Protein AF-A0AAQ3L322-F1 (afdb_monomer_lite)

pLDDT: mean 83.61, std 17.41, range [33.28, 96.69]

Radius of gyration: 16.03 Å; chains: 1; bounding box: 47×50×35 Å

Sequence (137 aa):
MASREAISKVRVGRTAEYRKGTDTELLVVSGGPTELLVLCGGDAVKGFRVGRLSLHMIRVKSSPVCMVSCMVGDHQWMLAKDSFVLRVAVRKYVFAMPGFCYGLALPASGADPDCRTLEEILMRFCSYRDLKGTEGK

Structure (mmCIF, N/CA/C/O backbone):
data_AF-A0AAQ3L322-F1
#
_entry.id   AF-A0AAQ3L322-F1
#
loop_
_atom_site.group_PDB
_atom_site.id
_atom_site.type_symbol
_atom_site.label_atom_id
_atom_site.label_alt_id
_atom_site.label_comp_id
_atom_site.label_asym_id
_atom_site.label_entity_id
_atom_site.label_seq_id
_atom_site.pdbx_PDB_ins_code
_atom_site.Cartn_x
_atom_site.Cartn_y
_atom_site.Cartn_z
_atom_site.occupancy
_atom_site.B_iso_or_equiv
_atom_site.auth_seq_id
_atom_site.auth_comp_id
_atom_site.auth_asym_id
_atom_site.auth_atom_id
_atom_site.pdbx_PDB_model_num
ATOM 1 N N . MET A 1 1 ? -18.220 34.950 1.844 1.00 36.78 1 MET A N 1
ATOM 2 C CA . MET A 1 1 ? -18.582 33.567 1.461 1.00 36.78 1 MET A CA 1
ATOM 3 C C . MET A 1 1 ? -17.385 32.668 1.728 1.00 36.78 1 MET A C 1
ATOM 5 O O . MET A 1 1 ? -16.540 32.491 0.863 1.00 36.78 1 MET A O 1
ATOM 9 N N . ALA A 1 2 ? -17.265 32.191 2.964 1.00 34.62 2 ALA A N 1
ATOM 10 C CA . ALA A 1 2 ? -16.204 31.291 3.395 1.00 34.62 2 ALA A CA 1
ATOM 11 C C . ALA A 1 2 ? -16.772 29.870 3.431 1.00 34.62 2 ALA A C 1
ATOM 13 O O . ALA A 1 2 ? -17.696 29.629 4.198 1.00 34.62 2 ALA A O 1
ATOM 14 N N . SER A 1 3 ? -16.270 28.967 2.587 1.00 40.66 3 SER A N 1
ATOM 15 C CA . SER A 1 3 ? -16.274 27.518 2.843 1.00 40.66 3 SER A CA 1
ATOM 16 C C . SER A 1 3 ? -15.529 26.793 1.718 1.00 40.66 3 SER A C 1
ATOM 18 O O . SER A 1 3 ? -16.123 26.248 0.788 1.00 40.66 3 SER A O 1
ATOM 20 N N . ARG A 1 4 ? -14.195 26.835 1.761 1.00 33.28 4 ARG A N 1
ATOM 21 C CA . ARG A 1 4 ? -13.356 25.886 1.008 1.00 33.28 4 ARG A CA 1
ATOM 22 C C . ARG A 1 4 ? -12.061 25.496 1.727 1.00 33.28 4 ARG A C 1
ATOM 24 O O . ARG A 1 4 ? -11.237 24.793 1.158 1.00 33.28 4 ARG A O 1
ATOM 31 N N . GLU A 1 5 ? -11.917 25.880 2.992 1.00 37.12 5 GLU A N 1
ATOM 32 C CA . GLU A 1 5 ? -10.743 25.601 3.817 1.00 37.12 5 GLU A CA 1
ATOM 33 C C . GLU A 1 5 ? -11.156 24.840 5.075 1.00 37.12 5 GLU A C 1
ATOM 35 O O . GLU A 1 5 ? -11.392 25.437 6.116 1.00 37.12 5 GLU A O 1
ATOM 40 N N . ALA A 1 6 ? -11.290 23.518 4.964 1.00 34.06 6 ALA A N 1
ATOM 41 C CA . ALA A 1 6 ? -11.164 22.592 6.096 1.00 34.06 6 ALA A CA 1
ATOM 42 C C . ALA A 1 6 ? -11.149 21.128 5.620 1.00 34.06 6 ALA A C 1
ATOM 44 O O . ALA A 1 6 ? -11.761 20.264 6.241 1.00 34.06 6 ALA A O 1
ATOM 45 N N . ILE A 1 7 ? -10.440 20.805 4.534 1.00 37.84 7 ILE A N 1
ATOM 46 C CA . ILE A 1 7 ? -9.912 19.439 4.429 1.00 37.84 7 ILE A CA 1
ATOM 47 C C . ILE A 1 7 ? -8.664 19.470 5.298 1.00 37.84 7 ILE A C 1
ATOM 49 O O . ILE A 1 7 ? -7.583 19.862 4.856 1.00 37.84 7 ILE A O 1
ATOM 53 N N . SER A 1 8 ? -8.851 19.207 6.592 1.00 39.34 8 SER A N 1
ATOM 54 C CA . SER A 1 8 ? -7.737 19.042 7.511 1.00 39.34 8 SER A CA 1
ATOM 55 C C . SER A 1 8 ? -6.794 18.021 6.884 1.00 39.34 8 SER A C 1
ATOM 57 O O . SER A 1 8 ? -7.195 16.906 6.559 1.00 39.34 8 SER A O 1
ATOM 59 N N . LYS A 1 9 ? -5.539 18.422 6.651 1.00 45.69 9 LYS A N 1
ATOM 60 C CA . LYS A 1 9 ? -4.472 17.478 6.325 1.00 45.69 9 LYS A CA 1
ATOM 61 C C . LYS A 1 9 ? -4.467 16.456 7.451 1.00 45.69 9 LYS A C 1
ATOM 63 O O . LYS A 1 9 ? -4.028 16.771 8.556 1.00 45.69 9 LYS A O 1
ATOM 68 N N . VAL A 1 10 ? -5.025 15.283 7.181 1.00 51.75 10 VAL A N 1
ATOM 69 C CA . VAL A 1 10 ? -4.989 14.107 8.040 1.00 51.75 10 VAL A CA 1
ATOM 70 C C . VAL A 1 10 ? -3.510 13.874 8.322 1.00 51.75 10 VAL A C 1
ATOM 72 O O . VAL A 1 10 ? -2.770 13.403 7.464 1.00 51.75 10 VAL A O 1
ATOM 75 N N . ARG A 1 11 ? -3.033 14.324 9.488 1.00 56.19 11 ARG A N 1
ATOM 76 C CA . ARG A 1 11 ? -1.628 14.176 9.862 1.00 56.19 11 ARG A CA 1
ATOM 77 C C . ARG A 1 11 ? -1.412 12.692 10.104 1.00 56.19 11 ARG A C 1
ATOM 79 O O . ARG A 1 11 ? -1.888 12.145 11.100 1.00 56.19 11 ARG A O 1
ATOM 86 N N . VAL A 1 12 ? -0.757 12.028 9.159 1.00 56.62 12 VAL A N 1
ATOM 87 C CA . VAL A 1 12 ? -0.340 10.634 9.294 1.00 56.62 12 VAL A CA 1
ATOM 88 C C . VAL A 1 12 ? 0.569 10.562 10.521 1.00 56.62 12 VAL A C 1
ATOM 90 O O . VAL A 1 12 ? 1.671 11.094 10.525 1.00 56.62 12 VAL A O 1
ATOM 93 N N . GLY A 1 13 ? 0.074 9.995 11.623 1.00 54.12 13 GLY A N 1
ATOM 94 C CA . GLY A 1 13 ? 0.875 9.881 12.848 1.00 54.12 13 GLY A CA 1
ATOM 95 C C . GLY A 1 13 ? 0.090 9.824 14.151 1.00 54.12 13 GLY A C 1
ATOM 96 O O . GLY A 1 13 ? 0.541 9.175 15.096 1.00 54.12 13 GLY A O 1
ATOM 97 N N . ARG A 1 14 ? -1.107 10.418 14.217 1.00 61.91 14 ARG A N 1
ATOM 98 C CA . ARG A 1 14 ? -1.928 10.408 15.438 1.00 61.91 14 ARG A CA 1
ATOM 99 C C . ARG A 1 14 ? -3.217 9.636 15.218 1.00 61.91 14 ARG A C 1
ATOM 101 O O . ARG A 1 14 ? -4.266 10.197 14.936 1.00 61.91 14 ARG A O 1
ATOM 108 N N . THR A 1 15 ? -3.147 8.322 15.426 1.00 59.72 15 THR A N 1
ATOM 109 C CA . THR A 1 15 ? -4.316 7.433 15.319 1.00 59.72 15 THR A CA 1
ATOM 110 C C . THR A 1 15 ? -5.475 7.852 16.222 1.00 59.72 15 THR A C 1
ATOM 112 O O . THR A 1 15 ? -6.623 7.568 15.903 1.00 59.72 15 THR A O 1
ATOM 115 N N . ALA A 1 16 ? -5.213 8.553 17.329 1.00 59.56 16 ALA A N 1
ATOM 116 C CA . ALA A 1 16 ? -6.237 9.112 18.210 1.00 59.56 16 ALA A CA 1
ATOM 117 C C . ALA A 1 16 ? -7.095 10.217 17.558 1.00 59.56 16 ALA A C 1
ATOM 119 O O . ALA A 1 16 ? -8.234 10.395 17.974 1.00 59.56 16 ALA A O 1
ATOM 120 N N . GLU A 1 17 ? -6.591 10.906 16.529 1.00 67.25 17 GLU A N 1
ATOM 121 C CA . GLU A 1 17 ? -7.286 12.020 15.862 1.00 67.25 17 GLU A CA 1
ATOM 122 C C . GLU A 1 17 ? -8.316 11.545 14.818 1.00 67.25 17 GLU A C 1
ATOM 124 O O . GLU A 1 17 ? -9.167 12.323 14.392 1.00 67.25 17 GLU A O 1
ATOM 129 N N . TYR A 1 18 ? -8.298 10.264 14.430 1.00 72.38 18 TYR A N 1
ATOM 130 C CA . TYR A 1 18 ? -9.255 9.722 13.460 1.00 72.38 18 TYR A CA 1
ATOM 131 C C . TYR A 1 18 ? -10.585 9.345 14.114 1.00 72.38 18 TYR A C 1
ATOM 133 O O . TYR A 1 18 ? -10.622 8.709 15.171 1.00 72.38 18 TYR A O 1
ATOM 141 N N . ARG A 1 19 ? -11.701 9.676 13.465 1.00 78.88 19 ARG A N 1
ATOM 142 C CA . ARG A 1 19 ? -13.042 9.375 13.981 1.00 78.88 19 ARG A CA 1
ATOM 143 C C . ARG A 1 19 ? -13.256 7.856 14.092 1.00 78.88 19 ARG A C 1
ATOM 145 O O . ARG A 1 19 ? -12.836 7.087 13.234 1.00 78.88 19 ARG A O 1
ATOM 152 N N . LYS A 1 20 ? -13.878 7.405 15.187 1.00 84.88 20 LYS A N 1
ATOM 153 C CA . LYS A 1 20 ? -14.310 6.004 15.345 1.00 84.88 20 LYS A CA 1
ATOM 154 C C . LYS A 1 20 ? -15.644 5.776 14.629 1.00 84.88 20 LYS A C 1
ATOM 156 O O . LYS A 1 20 ? -16.492 6.666 14.619 1.00 84.88 20 LYS A O 1
ATOM 161 N N . GLY A 1 21 ? -15.861 4.559 14.132 1.00 87.38 21 GLY A N 1
ATOM 162 C CA . GLY A 1 21 ? -17.077 4.168 13.415 1.00 87.38 21 GLY A CA 1
ATOM 163 C C . GLY A 1 21 ? -17.112 4.623 11.957 1.00 87.38 21 GLY A C 1
ATOM 164 O O . GLY A 1 21 ? -18.198 4.734 11.401 1.00 87.38 21 GLY A O 1
ATOM 165 N N . THR A 1 22 ? -15.956 4.930 11.367 1.00 87.75 22 THR A N 1
ATOM 166 C CA . THR A 1 22 ? -15.836 5.423 9.991 1.00 87.75 22 THR A CA 1
ATOM 167 C C . THR A 1 22 ? -14.712 4.714 9.247 1.00 87.75 22 THR A C 1
ATOM 169 O O . THR A 1 22 ? -13.721 4.294 9.853 1.00 87.75 22 THR A O 1
ATOM 172 N N . ASP A 1 23 ? -14.878 4.623 7.931 1.00 91.75 23 ASP A N 1
ATOM 173 C CA . ASP A 1 23 ? -13.795 4.427 6.971 1.00 91.75 23 ASP A CA 1
ATOM 174 C C . ASP A 1 23 ? -13.233 5.811 6.618 1.00 91.75 23 ASP A C 1
ATOM 176 O O . ASP A 1 23 ? -13.975 6.713 6.228 1.00 91.75 23 ASP A O 1
ATOM 180 N N . THR A 1 24 ? -11.944 6.008 6.872 1.00 92.62 24 THR A N 1
ATOM 181 C CA . THR A 1 24 ? -11.242 7.274 6.660 1.00 92.62 24 THR A CA 1
ATOM 182 C C . THR A 1 24 ? -10.194 7.083 5.581 1.00 92.62 24 THR A C 1
ATOM 184 O O . THR A 1 24 ? -9.245 6.324 5.771 1.00 92.62 24 THR A O 1
ATOM 187 N N . GLU A 1 25 ? -10.321 7.814 4.480 1.00 93.44 25 GLU A N 1
ATOM 188 C CA . GLU A 1 25 ? -9.284 7.876 3.456 1.00 93.44 25 GLU A CA 1
ATOM 189 C C . GLU A 1 25 ? -8.026 8.555 4.026 1.00 93.44 25 GLU A C 1
ATOM 191 O O . GLU A 1 25 ? -8.083 9.674 4.543 1.00 93.44 25 GLU A O 1
ATOM 196 N N . LEU A 1 26 ? -6.894 7.852 3.978 1.00 92.75 26 LEU A N 1
ATOM 197 C CA . LEU A 1 26 ? -5.592 8.356 4.423 1.00 92.75 26 LEU A CA 1
ATOM 198 C C . LEU A 1 26 ? -4.792 8.955 3.267 1.00 92.75 26 LEU A C 1
ATOM 200 O O . LEU A 1 26 ? -4.064 9.926 3.460 1.00 92.75 26 LEU A O 1
ATOM 204 N N . LEU A 1 27 ? -4.887 8.332 2.092 1.00 94.38 27 LEU A N 1
ATOM 205 C CA . LEU A 1 27 ? -4.182 8.740 0.886 1.00 94.38 27 LEU A CA 1
ATOM 206 C C . LEU A 1 27 ? -4.914 8.214 -0.346 1.00 94.38 27 LEU A C 1
ATOM 208 O O . LEU A 1 27 ? -5.322 7.055 -0.386 1.00 94.38 27 LEU A O 1
ATOM 212 N N . VAL A 1 28 ? -4.958 9.040 -1.384 1.00 92.88 28 VAL A N 1
ATOM 213 C CA . VAL A 1 28 ? -5.225 8.623 -2.759 1.00 92.88 28 VAL A CA 1
ATOM 214 C C . VAL A 1 28 ? -4.091 9.144 -3.618 1.00 92.88 28 VAL A C 1
ATOM 216 O O . VAL A 1 28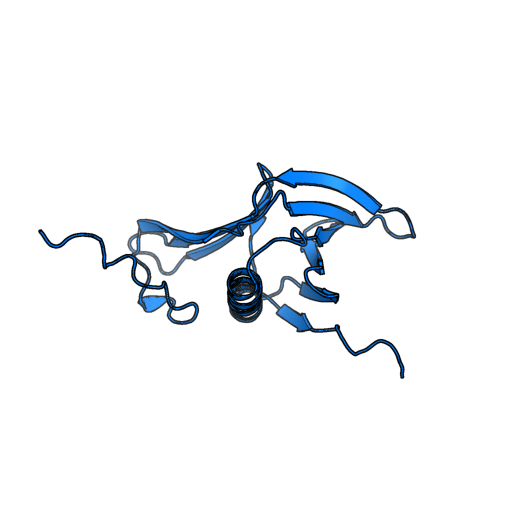 ? -3.854 10.350 -3.662 1.00 92.88 28 VAL A O 1
ATOM 219 N N . VAL A 1 29 ? -3.392 8.242 -4.306 1.00 89.81 29 VAL A N 1
ATOM 220 C CA . VAL A 1 29 ? -2.312 8.650 -5.207 1.00 89.81 29 VAL A CA 1
ATOM 221 C C . VAL A 1 29 ? -2.908 9.151 -6.513 1.00 89.81 29 VAL A C 1
ATOM 223 O O . VAL A 1 29 ? -3.680 8.456 -7.182 1.00 89.81 29 VAL A O 1
ATOM 226 N N . SER A 1 30 ? -2.532 10.374 -6.869 1.00 83.19 30 SER A N 1
ATOM 227 C CA . SER A 1 30 ? -2.949 11.026 -8.107 1.00 83.19 30 SER A CA 1
ATOM 228 C C . SER A 1 30 ? -1.895 10.868 -9.210 1.00 83.19 30 SER A C 1
ATOM 230 O O . SER A 1 30 ? -0.750 10.495 -8.965 1.00 83.19 30 SER A O 1
ATOM 232 N N . GLY A 1 31 ? -2.271 11.178 -10.454 1.00 81.38 31 GLY A N 1
ATOM 233 C CA . GLY A 1 31 ? -1.318 11.283 -11.568 1.00 81.38 31 GLY A CA 1
ATOM 234 C C . GLY A 1 31 ? -1.155 10.039 -12.444 1.00 81.38 31 GLY A C 1
ATOM 235 O O . GLY A 1 31 ? -0.251 10.024 -13.272 1.00 81.38 31 GLY A O 1
ATOM 236 N N . GLY A 1 32 ? -2.015 9.026 -12.311 1.00 87.12 32 GLY A N 1
ATOM 237 C CA . GLY A 1 32 ? -2.097 7.902 -13.252 1.00 87.12 32 GLY A CA 1
ATOM 238 C C . GLY A 1 32 ? -2.485 6.576 -12.593 1.00 87.12 32 GLY A C 1
ATOM 239 O O . GLY A 1 32 ? -2.647 6.520 -11.371 1.00 87.12 32 GLY A O 1
ATOM 240 N N . PRO A 1 33 ? -2.659 5.505 -13.386 1.00 91.75 33 PRO A N 1
ATOM 241 C CA . PRO A 1 33 ? -2.866 4.174 -12.842 1.00 91.75 33 PRO A CA 1
ATOM 242 C C . PRO A 1 33 ? -1.591 3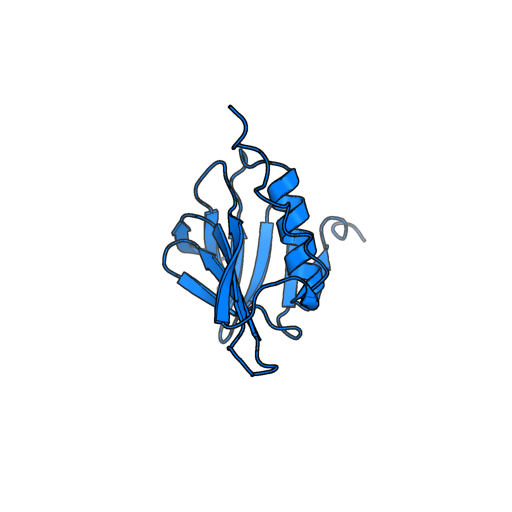.665 -12.155 1.00 91.75 33 PRO A C 1
ATOM 244 O O . PRO A 1 33 ? -0.476 3.896 -12.614 1.00 91.75 33 PRO A O 1
ATOM 247 N N . THR A 1 34 ? -1.782 2.974 -11.038 1.00 95.06 34 THR A N 1
ATOM 248 C CA . THR A 1 34 ? -0.764 2.204 -10.325 1.00 95.06 34 THR A CA 1
ATOM 249 C C . THR A 1 34 ? -0.841 0.756 -10.786 1.00 95.06 34 THR A C 1
ATOM 251 O O . THR A 1 34 ? -1.938 0.213 -10.940 1.00 95.06 34 THR A O 1
ATOM 254 N N . GLU A 1 35 ? 0.311 0.124 -10.979 1.00 96.06 35 GLU A N 1
ATOM 255 C CA . GLU A 1 35 ? 0.398 -1.287 -11.343 1.00 96.06 35 GLU A CA 1
ATOM 256 C C . GLU A 1 35 ? 0.759 -2.129 -10.120 1.00 96.06 35 GLU A C 1
ATOM 258 O O . GLU A 1 35 ? 1.677 -1.806 -9.361 1.00 96.06 35 GLU A O 1
ATOM 263 N N . LEU A 1 36 ? 0.032 -3.228 -9.950 1.00 96.25 36 LEU A N 1
ATOM 264 C CA . LEU A 1 36 ? 0.312 -4.282 -8.994 1.00 96.25 36 LEU A CA 1
ATOM 265 C C . LEU A 1 36 ? 0.683 -5.546 -9.770 1.00 96.25 36 LEU A C 1
ATOM 267 O O . LEU A 1 36 ? -0.035 -5.995 -10.669 1.00 96.25 36 LEU A O 1
ATOM 271 N N . LEU A 1 37 ? 1.819 -6.116 -9.407 1.00 95.06 37 LEU A N 1
ATOM 272 C CA . LEU A 1 37 ? 2.491 -7.188 -10.122 1.00 95.06 37 LEU A CA 1
ATOM 273 C C . LEU A 1 37 ? 2.703 -8.354 -9.156 1.00 95.06 37 LEU A C 1
ATOM 275 O O . LEU A 1 37 ? 3.095 -8.115 -8.019 1.00 95.06 37 LEU A O 1
ATOM 279 N N . VAL A 1 38 ? 2.492 -9.598 -9.584 1.00 93.81 38 VAL A N 1
ATOM 280 C CA . VAL A 1 38 ? 2.904 -10.776 -8.799 1.00 93.81 38 VAL A CA 1
ATOM 281 C C . VAL A 1 38 ? 4.352 -11.111 -9.145 1.00 93.81 38 VAL A C 1
ATOM 283 O O . VAL A 1 38 ? 4.702 -11.213 -10.324 1.00 93.81 38 VAL A O 1
ATOM 286 N N . LEU A 1 39 ? 5.185 -11.285 -8.119 1.00 90.56 39 LEU A N 1
ATOM 287 C CA . LEU A 1 39 ? 6.583 -11.686 -8.246 1.00 90.56 39 LEU A CA 1
ATOM 288 C C . LEU A 1 39 ? 6.673 -13.210 -8.087 1.00 90.56 39 LEU A C 1
ATOM 290 O O . LEU A 1 39 ? 6.568 -13.741 -6.980 1.00 90.56 39 LEU A O 1
ATOM 294 N N . CYS A 1 40 ? 6.836 -13.921 -9.202 1.00 81.25 40 CYS A N 1
ATOM 295 C CA . CYS A 1 40 ? 6.803 -15.381 -9.246 1.00 81.25 40 CYS A CA 1
ATOM 296 C C . CYS A 1 40 ? 8.222 -15.972 -9.208 1.00 81.25 40 CYS A C 1
ATOM 298 O O . CYS A 1 40 ? 8.714 -16.407 -10.241 1.00 81.25 40 CYS A O 1
ATOM 300 N N . GLY A 1 41 ? 8.874 -15.989 -8.037 1.00 68.50 41 GLY A N 1
ATOM 301 C CA . GLY A 1 41 ? 10.012 -16.879 -7.711 1.00 68.50 41 GLY A CA 1
ATOM 302 C C . GLY A 1 41 ? 11.180 -17.009 -8.715 1.00 68.50 41 GLY A C 1
ATOM 303 O O . GLY A 1 41 ? 11.878 -18.017 -8.672 1.00 68.50 41 GLY A O 1
ATOM 304 N N . GLY A 1 42 ? 11.388 -16.030 -9.600 1.00 70.56 42 GLY A N 1
ATOM 305 C CA . GLY A 1 42 ? 12.370 -15.995 -10.693 1.00 70.56 42 GLY A CA 1
ATOM 306 C C . GLY A 1 42 ? 12.286 -14.652 -11.439 1.00 70.56 42 GLY A C 1
ATOM 307 O O . GLY A 1 42 ? 11.729 -13.699 -10.898 1.00 70.56 42 GLY A O 1
ATOM 308 N N . ASP A 1 43 ? 12.759 -14.571 -12.688 1.00 63.44 43 ASP A N 1
ATOM 309 C CA . ASP A 1 43 ? 12.713 -13.327 -13.495 1.00 63.44 43 ASP A CA 1
ATOM 310 C C . ASP A 1 43 ? 11.298 -12.950 -13.982 1.00 63.44 43 ASP A C 1
ATOM 312 O O . ASP A 1 43 ? 11.079 -11.900 -14.591 1.00 63.44 43 ASP A O 1
ATOM 316 N N . ALA A 1 44 ? 10.310 -13.815 -13.738 1.00 61.34 44 ALA A N 1
ATOM 317 C CA . ALA A 1 44 ? 8.954 -13.645 -14.229 1.00 61.34 44 ALA A CA 1
ATOM 318 C C . ALA A 1 44 ? 8.122 -12.751 -13.297 1.00 61.34 44 ALA A C 1
ATOM 320 O O . ALA A 1 44 ? 7.695 -13.143 -12.207 1.00 61.34 44 ALA A O 1
ATOM 321 N N . VAL A 1 45 ? 7.825 -11.550 -13.786 1.00 82.06 45 VAL A N 1
ATOM 322 C CA . VAL A 1 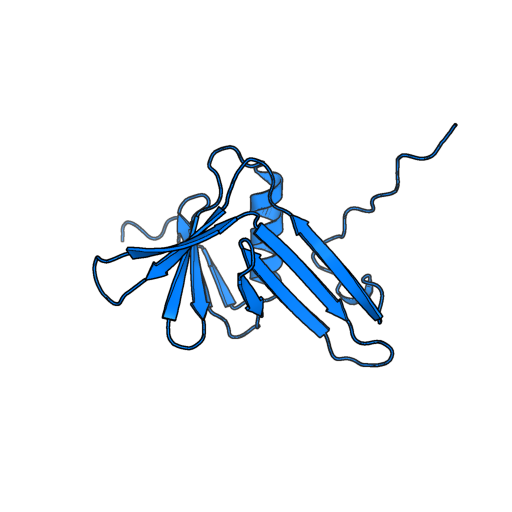45 ? 6.832 -10.638 -13.219 1.00 82.06 45 VAL A CA 1
ATOM 323 C C . VAL A 1 45 ? 5.538 -10.785 -14.014 1.00 82.06 45 VAL A C 1
ATOM 325 O O . VAL A 1 45 ? 5.549 -10.683 -15.241 1.00 82.06 45 VAL A O 1
ATOM 328 N N . LYS A 1 46 ? 4.406 -11.008 -13.337 1.00 86.94 46 LYS A N 1
ATOM 329 C CA . LYS A 1 46 ? 3.091 -11.063 -13.991 1.00 86.94 46 LYS A CA 1
ATOM 330 C C . LYS A 1 46 ? 2.237 -9.871 -13.581 1.00 86.94 46 LYS A C 1
ATOM 332 O O . LYS A 1 46 ? 2.043 -9.629 -12.392 1.00 86.94 46 LYS A O 1
ATOM 337 N N . GLY A 1 47 ? 1.669 -9.174 -14.566 1.00 91.44 47 GLY A N 1
ATOM 338 C CA . GLY A 1 47 ? 0.634 -8.171 -14.326 1.00 91.44 47 GLY A CA 1
ATOM 339 C C . GLY A 1 47 ? -0.542 -8.778 -13.563 1.00 91.44 47 GLY A C 1
ATOM 340 O O . GLY A 1 47 ? -1.115 -9.774 -14.006 1.00 91.44 47 GLY A O 1
ATOM 341 N N . PHE A 1 48 ? -0.880 -8.205 -12.407 1.00 93.62 48 PHE A N 1
ATOM 342 C CA . PHE A 1 48 ? -1.963 -8.706 -11.564 1.00 93.62 48 PHE A CA 1
ATOM 343 C C . PHE A 1 48 ? -3.163 -7.769 -11.569 1.00 93.62 48 PHE A C 1
ATOM 345 O O . PHE A 1 48 ? -4.280 -8.203 -11.863 1.00 93.62 48 PHE A O 1
ATOM 352 N N . ARG A 1 49 ? -2.939 -6.489 -11.261 1.00 96.38 49 ARG A N 1
ATOM 353 C CA . ARG A 1 49 ? -3.969 -5.448 -11.256 1.00 96.38 49 ARG A CA 1
ATOM 354 C C . ARG A 1 49 ? -3.394 -4.112 -11.684 1.00 96.38 49 ARG A C 1
ATOM 356 O O . ARG A 1 49 ? -2.223 -3.831 -11.463 1.00 96.38 49 ARG A O 1
ATOM 363 N N . VAL A 1 50 ? -4.249 -3.283 -12.265 1.00 96.31 50 VAL A N 1
ATOM 364 C CA . VAL A 1 50 ? -3.935 -1.903 -12.624 1.00 96.31 50 VAL A CA 1
ATOM 365 C C . VAL A 1 50 ? -5.107 -1.045 -12.181 1.00 96.31 50 VAL A C 1
ATOM 367 O O . VAL A 1 50 ? -6.258 -1.378 -12.458 1.00 96.31 50 VAL A O 1
ATOM 370 N N . GLY A 1 51 ? -4.838 0.044 -11.471 1.00 95.69 51 GLY A N 1
ATOM 371 C CA . GLY A 1 51 ? -5.905 0.904 -10.979 1.00 95.69 51 GLY A CA 1
ATOM 372 C C . GLY A 1 51 ? -5.410 2.036 -10.100 1.00 95.69 51 GLY A C 1
ATOM 373 O O . GLY A 1 51 ? -4.214 2.245 -9.923 1.00 95.69 51 GLY A O 1
ATOM 374 N N . ARG A 1 52 ? -6.348 2.800 -9.547 1.00 94.62 52 ARG A N 1
ATOM 375 C CA . ARG A 1 52 ? -6.022 3.848 -8.578 1.00 94.62 52 ARG A CA 1
ATOM 376 C C . ARG A 1 52 ? -5.518 3.210 -7.284 1.00 94.62 52 ARG A C 1
ATOM 378 O O . ARG A 1 52 ? -6.117 2.241 -6.825 1.00 94.62 52 ARG A O 1
ATOM 385 N N . LEU A 1 53 ? -4.455 3.775 -6.713 1.00 95.62 53 LEU A N 1
ATOM 386 C CA . LEU A 1 53 ? -3.981 3.418 -5.381 1.00 95.62 53 LEU A CA 1
ATOM 387 C C . LEU A 1 53 ? -4.682 4.281 -4.328 1.00 95.62 53 LEU A C 1
ATOM 389 O O . LEU A 1 53 ? -4.637 5.513 -4.414 1.00 95.62 53 LEU A O 1
ATOM 393 N N . SER A 1 54 ? -5.273 3.644 -3.322 1.00 96.06 54 SER A N 1
ATOM 394 C CA . SER A 1 54 ? -5.783 4.323 -2.132 1.00 96.06 54 SER A CA 1
ATOM 395 C C . SER A 1 54 ? -5.470 3.553 -0.853 1.00 96.06 54 SER A C 1
ATOM 397 O O . SER A 1 54 ? -5.270 2.336 -0.856 1.00 96.06 54 SER A O 1
ATOM 399 N N . LEU A 1 55 ? -5.371 4.291 0.250 1.00 96.50 55 LEU A N 1
ATOM 400 C CA . LEU A 1 55 ? -5.141 3.753 1.581 1.00 96.50 55 LEU A CA 1
ATOM 401 C C . LEU A 1 55 ? -6.217 4.276 2.518 1.00 96.50 55 LEU A C 1
ATOM 403 O O . LEU A 1 55 ? -6.509 5.472 2.547 1.00 96.50 55 LEU A O 1
ATOM 407 N N . HIS A 1 56 ? -6.775 3.369 3.304 1.00 95.12 56 HIS A N 1
ATOM 408 C CA . HIS A 1 56 ? -7.946 3.618 4.129 1.00 95.12 56 HIS A CA 1
ATOM 409 C C . HIS A 1 56 ? -7.700 3.132 5.550 1.00 95.12 56 HIS A C 1
ATOM 411 O O . HIS A 1 56 ? -7.012 2.136 5.769 1.00 95.12 56 HIS A O 1
ATOM 417 N N . MET A 1 57 ? -8.277 3.825 6.527 1.00 94.25 57 MET A N 1
ATOM 418 C CA . MET A 1 57 ? -8.327 3.386 7.912 1.00 94.25 57 MET A CA 1
ATOM 419 C C . MET A 1 57 ? -9.765 3.148 8.338 1.00 94.25 57 MET A C 1
ATOM 421 O O . MET A 1 57 ? -10.576 4.070 8.388 1.00 94.25 57 MET A O 1
ATOM 425 N N . ILE A 1 58 ? -10.034 1.927 8.781 1.00 92.81 58 ILE A N 1
ATOM 426 C CA . ILE A 1 58 ? -11.314 1.541 9.355 1.00 92.81 58 ILE A CA 1
ATOM 427 C C . ILE A 1 58 ? -11.159 1.465 10.870 1.00 92.81 58 ILE A C 1
ATOM 429 O O . ILE A 1 58 ? -10.328 0.716 11.391 1.00 92.81 58 ILE A O 1
ATOM 433 N N . ARG A 1 59 ? -11.970 2.236 11.601 1.00 90.31 59 ARG A N 1
ATOM 434 C CA . ARG A 1 59 ? -12.034 2.177 13.071 1.00 90.31 59 ARG A CA 1
ATOM 435 C C . ARG A 1 59 ? -13.403 1.704 13.519 1.00 90.31 59 ARG A C 1
ATOM 437 O O . ARG A 1 59 ? -14.406 2.352 13.227 1.00 90.31 59 ARG A O 1
ATOM 444 N N . VAL A 1 60 ? -13.448 0.636 14.307 1.00 89.81 60 VAL A N 1
ATOM 445 C CA . VAL A 1 60 ? -14.714 0.100 14.816 1.00 89.81 60 VAL A CA 1
ATOM 446 C C . VAL A 1 60 ? -15.243 0.995 15.944 1.00 89.81 60 VAL A C 1
ATOM 448 O O . VAL A 1 60 ? -14.507 1.406 16.847 1.00 89.81 60 VAL A O 1
ATOM 451 N N . LYS A 1 61 ? -16.533 1.346 15.887 1.00 90.94 61 LYS A N 1
ATOM 452 C CA . LYS A 1 61 ? -17.180 2.169 16.920 1.00 90.94 61 LYS A CA 1
ATOM 453 C C . LYS A 1 61 ? -17.129 1.441 18.266 1.00 90.94 61 LYS A C 1
ATOM 455 O O . LYS A 1 61 ? -17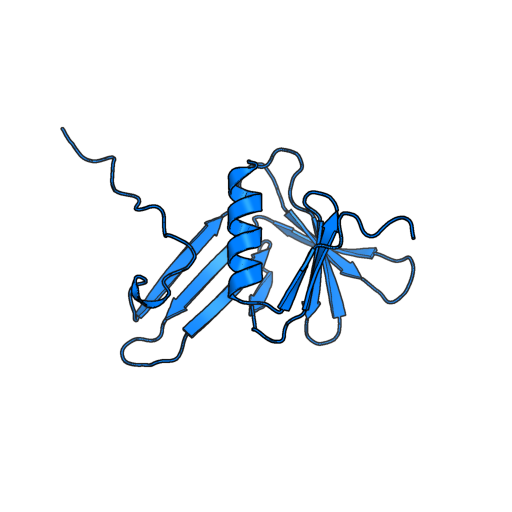.363 0.242 18.326 1.00 90.94 61 LYS A O 1
ATOM 460 N N . SER A 1 62 ? -16.817 2.173 19.337 1.00 89.31 62 SER A N 1
ATOM 461 C CA . SER A 1 62 ? -16.740 1.632 20.706 1.00 89.31 62 SER A CA 1
ATOM 462 C C . SER A 1 62 ? -15.779 0.443 20.885 1.00 89.31 62 SER A C 1
ATOM 464 O O . SER A 1 62 ? -15.902 -0.302 21.848 1.00 89.31 62 SER A O 1
ATOM 466 N N . SER A 1 63 ? -14.796 0.284 19.994 1.00 89.31 63 SER A N 1
ATOM 467 C CA . SER A 1 63 ? -13.805 -0.794 20.037 1.00 89.31 63 SER A CA 1
ATOM 468 C C . SER A 1 63 ? -12.382 -0.229 19.900 1.00 89.31 63 SER A C 1
ATOM 470 O O . SER A 1 63 ? -12.199 0.847 19.311 1.00 89.31 63 SER A O 1
ATOM 472 N N . PRO A 1 64 ? -11.359 -0.891 20.475 1.00 85.69 64 PRO A N 1
ATOM 473 C CA . PRO A 1 64 ? -9.960 -0.564 20.207 1.00 85.69 64 PRO A CA 1
ATOM 474 C C . PRO A 1 64 ? -9.492 -1.066 18.831 1.00 85.69 64 PRO A C 1
ATOM 476 O O . PRO A 1 64 ? -8.423 -0.668 18.375 1.00 85.69 64 PRO A O 1
ATOM 479 N N . VAL A 1 65 ? -10.280 -1.917 18.167 1.00 88.81 65 VAL A N 1
ATOM 480 C CA . VAL A 1 65 ? -9.919 -2.535 16.891 1.00 88.81 65 VAL A CA 1
ATOM 481 C C . VAL A 1 65 ? -9.933 -1.501 15.764 1.00 88.81 65 VAL A C 1
ATOM 483 O O . VAL A 1 65 ? -10.900 -0.755 15.569 1.00 88.81 65 VAL A O 1
ATOM 486 N N . CYS A 1 66 ? -8.845 -1.479 14.999 1.00 90.06 66 CYS A N 1
ATOM 487 C CA . CYS A 1 66 ? -8.723 -0.721 13.765 1.00 90.06 66 CYS A CA 1
ATOM 488 C C . CYS A 1 66 ? -7.916 -1.509 12.736 1.00 90.06 66 CYS A C 1
ATOM 490 O O . CYS A 1 66 ? -7.148 -2.402 13.088 1.00 90.06 66 CYS A O 1
ATOM 492 N N . MET A 1 67 ? -8.101 -1.156 11.473 1.00 92.69 67 MET A N 1
ATOM 493 C CA . MET A 1 67 ? -7.397 -1.736 10.342 1.00 92.69 67 MET A CA 1
ATOM 494 C C . MET A 1 67 ? -6.965 -0.610 9.415 1.00 92.69 67 MET A C 1
ATOM 496 O O . MET A 1 67 ? -7.708 0.353 9.228 1.00 92.69 67 MET A O 1
ATOM 500 N N . VAL A 1 68 ? -5.785 -0.752 8.824 1.00 95.06 68 VAL A N 1
ATOM 501 C CA . VAL A 1 68 ? -5.391 0.040 7.661 1.00 95.06 68 VAL A CA 1
ATOM 502 C C . VAL A 1 68 ? -5.338 -0.898 6.468 1.00 95.06 68 VAL A C 1
ATOM 504 O O . VAL A 1 68 ? -4.780 -1.990 6.571 1.00 95.06 68 VAL A O 1
ATOM 507 N N . SER A 1 69 ? -5.941 -0.498 5.359 1.00 95.50 69 SER A N 1
ATOM 508 C CA . SER A 1 69 ? -5.912 -1.240 4.104 1.00 95.50 69 SER A CA 1
ATOM 509 C C . SER A 1 69 ? -5.256 -0.420 3.005 1.00 95.50 69 SER A C 1
ATOM 511 O O . SER A 1 69 ? -5.231 0.811 3.036 1.00 95.50 69 SER A O 1
ATOM 513 N N . CYS A 1 70 ? -4.707 -1.143 2.039 1.00 96.44 70 CYS A N 1
ATOM 514 C CA . CYS A 1 70 ? -4.163 -0.624 0.800 1.00 96.44 70 CYS A CA 1
ATOM 515 C C . CYS A 1 70 ? -4.934 -1.265 -0.354 1.00 96.44 70 CYS A C 1
ATOM 517 O O . CYS A 1 70 ? -5.272 -2.450 -0.286 1.00 96.44 70 CYS A O 1
ATOM 519 N N . MET A 1 71 ? -5.242 -0.483 -1.384 1.00 96.56 71 MET A N 1
ATOM 520 C CA . MET A 1 71 ? -6.053 -0.927 -2.509 1.00 96.56 71 MET A CA 1
ATOM 521 C C . MET A 1 71 ? -5.469 -0.443 -3.831 1.00 96.56 71 MET A C 1
ATOM 523 O O . MET A 1 71 ? -5.121 0.726 -3.952 1.00 96.56 71 MET A O 1
ATOM 527 N N . VAL A 1 72 ? -5.403 -1.328 -4.828 1.00 96.69 72 VAL A N 1
ATOM 528 C CA . VAL A 1 72 ? -5.099 -0.991 -6.227 1.00 96.69 72 VAL A CA 1
ATOM 529 C C . VAL A 1 72 ? -6.252 -1.472 -7.097 1.00 96.69 72 VAL A C 1
ATOM 531 O O . VAL A 1 72 ? -6.433 -2.675 -7.290 1.00 96.69 72 VAL A O 1
ATOM 534 N N . GLY A 1 73 ? -7.033 -0.530 -7.629 1.00 93.75 73 GLY A N 1
ATOM 535 C CA . GLY A 1 73 ? -8.253 -0.866 -8.364 1.00 93.75 73 GLY A CA 1
ATOM 536 C C . GLY A 1 73 ? -9.279 -1.531 -7.446 1.00 93.75 73 GLY A C 1
ATOM 537 O O . GLY A 1 73 ? -9.743 -0.903 -6.502 1.00 93.75 73 GLY A O 1
ATOM 538 N N . ASP A 1 74 ? -9.621 -2.788 -7.726 1.00 93.56 74 ASP A N 1
ATOM 539 C CA . ASP A 1 74 ? -10.553 -3.610 -6.943 1.00 93.56 74 ASP A CA 1
ATOM 540 C C . ASP A 1 74 ? -9.853 -4.565 -5.961 1.00 93.56 74 ASP A C 1
ATOM 542 O O . ASP A 1 74 ? -10.511 -5.278 -5.202 1.00 93.56 74 ASP A O 1
ATOM 546 N N . HIS A 1 75 ? -8.519 -4.605 -5.969 1.00 95.38 75 HIS A N 1
ATOM 547 C CA . HIS A 1 75 ? -7.759 -5.500 -5.112 1.00 95.38 75 HIS A CA 1
ATOM 548 C C . HIS A 1 75 ? -7.299 -4.793 -3.847 1.00 95.38 75 HIS A C 1
ATOM 550 O O . HIS A 1 75 ? -6.508 -3.851 -3.902 1.00 95.38 75 HIS A O 1
ATOM 556 N N . GLN A 1 76 ? -7.769 -5.295 -2.709 1.00 95.00 76 GLN A N 1
ATOM 557 C CA . GLN A 1 76 ? -7.504 -4.750 -1.386 1.00 95.00 76 GLN A CA 1
ATOM 558 C C . GLN A 1 76 ? -6.748 -5.759 -0.520 1.00 95.00 76 GLN A C 1
ATOM 560 O O . GLN A 1 76 ? -7.090 -6.941 -0.484 1.00 95.00 76 GLN A O 1
ATOM 565 N N . TRP A 1 77 ? -5.780 -5.269 0.252 1.00 95.00 77 TRP A N 1
ATOM 566 C CA . TRP A 1 77 ? -5.108 -6.030 1.303 1.00 95.00 77 TRP A CA 1
ATOM 567 C C . TRP A 1 77 ? -4.913 -5.195 2.569 1.00 95.00 77 TRP A C 1
ATOM 569 O O . TRP A 1 77 ? -5.048 -3.969 2.571 1.00 95.00 77 TRP A O 1
ATOM 579 N N . MET A 1 78 ? -4.625 -5.873 3.678 1.00 94.69 78 MET A N 1
ATOM 580 C CA . MET A 1 78 ? -4.369 -5.239 4.970 1.00 94.69 78 MET A CA 1
ATOM 581 C C . MET A 1 78 ? -2.905 -4.816 5.087 1.00 94.69 78 MET A C 1
ATOM 583 O O . MET A 1 78 ? -2.007 -5.546 4.673 1.00 94.69 78 MET A O 1
ATOM 587 N N . LEU A 1 79 ? -2.666 -3.666 5.712 1.00 94.94 79 LEU A N 1
ATOM 588 C CA . LEU A 1 79 ? -1.352 -3.289 6.215 1.00 94.94 79 LEU A CA 1
ATOM 589 C C . LEU A 1 79 ? -1.230 -3.768 7.662 1.00 94.94 79 LEU A C 1
ATOM 591 O O . LEU A 1 79 ? -2.012 -3.351 8.522 1.00 94.94 79 LEU A O 1
ATOM 595 N N . ALA A 1 80 ? -0.256 -4.634 7.926 1.00 91.62 80 ALA A N 1
ATOM 596 C CA . ALA A 1 80 ? 0.014 -5.158 9.258 1.00 91.62 80 ALA A CA 1
ATOM 597 C C . ALA A 1 80 ? 1.467 -4.903 9.664 1.00 91.62 80 ALA A C 1
ATOM 599 O O . ALA A 1 80 ? 2.361 -4.796 8.824 1.00 91.62 80 ALA A O 1
ATOM 600 N N . LYS A 1 81 ? 1.709 -4.789 10.975 1.00 91.06 81 LYS A N 1
ATOM 601 C CA . LYS A 1 81 ? 3.013 -4.370 11.512 1.00 91.06 81 LYS A CA 1
ATOM 602 C C . LYS A 1 81 ? 4.150 -5.339 11.206 1.00 91.06 81 LYS A C 1
ATOM 604 O O . LYS A 1 81 ? 5.304 -4.926 11.146 1.00 91.06 81 LYS A O 1
ATOM 609 N N . ASP A 1 82 ? 3.800 -6.594 11.015 1.00 89.94 82 ASP A N 1
ATOM 610 C CA . ASP A 1 82 ? 4.638 -7.714 10.616 1.00 89.94 82 ASP A CA 1
ATOM 611 C C . ASP A 1 82 ? 4.690 -7.919 9.090 1.00 89.94 82 ASP A C 1
ATOM 613 O O . ASP A 1 82 ? 5.533 -8.675 8.611 1.00 89.94 82 ASP A O 1
ATOM 617 N N . SER A 1 83 ? 3.867 -7.216 8.299 1.00 90.94 83 SER A N 1
ATOM 618 C CA . SER A 1 83 ? 3.984 -7.220 6.838 1.00 90.94 83 SER A CA 1
ATOM 619 C C . SER A 1 83 ? 5.252 -6.488 6.406 1.00 90.94 83 SER A C 1
ATOM 621 O O . SER A 1 83 ? 5.429 -5.294 6.670 1.00 90.94 83 SER A O 1
ATOM 623 N N . PHE A 1 84 ? 6.133 -7.200 5.707 1.00 92.12 84 PHE A N 1
ATOM 624 C CA . PHE A 1 84 ? 7.328 -6.615 5.111 1.00 92.12 84 PHE A CA 1
ATOM 625 C C . PHE A 1 84 ? 6.974 -5.775 3.888 1.00 92.12 84 PHE A C 1
ATOM 627 O O . PHE A 1 84 ? 6.333 -6.260 2.950 1.00 92.12 84 PHE A O 1
ATOM 634 N N . VAL A 1 85 ? 7.445 -4.527 3.894 1.00 95.88 85 VAL A N 1
ATOM 635 C CA . VAL A 1 85 ? 7.346 -3.620 2.751 1.00 95.88 85 VAL A CA 1
ATOM 636 C C . VAL A 1 85 ? 8.720 -3.046 2.446 1.00 95.88 85 VAL A C 1
ATOM 638 O O . VAL A 1 85 ? 9.345 -2.421 3.301 1.00 95.88 85 VAL A O 1
ATOM 641 N N . LEU A 1 86 ? 9.199 -3.256 1.226 1.00 95.62 86 LEU A N 1
ATOM 642 C CA . LEU A 1 86 ? 10.511 -2.787 0.786 1.00 95.62 86 LEU A CA 1
ATOM 643 C C . LEU A 1 86 ? 10.333 -1.724 -0.286 1.00 95.62 86 LEU A C 1
ATOM 645 O O . LEU A 1 86 ? 9.653 -1.969 -1.277 1.00 95.62 86 LEU A O 1
ATOM 649 N N . ARG A 1 87 ? 10.972 -0.568 -0.143 1.00 95.56 87 ARG A N 1
ATOM 650 C CA . ARG A 1 87 ? 11.159 0.350 -1.269 1.00 95.56 87 ARG A CA 1
ATOM 651 C C . ARG A 1 87 ? 12.435 -0.041 -2.000 1.00 95.56 87 ARG A C 1
ATOM 653 O O . ARG A 1 87 ? 13.515 0.032 -1.426 1.00 95.56 87 ARG A O 1
ATOM 660 N N . VAL A 1 88 ? 12.299 -0.463 -3.252 1.00 93.19 88 VAL A N 1
ATOM 661 C CA . VAL A 1 88 ? 13.419 -0.991 -4.056 1.00 93.19 88 VAL A CA 1
ATOM 662 C C . VAL A 1 88 ? 13.914 0.003 -5.102 1.00 93.19 88 VAL A C 1
ATOM 664 O O . VAL A 1 88 ? 15.055 -0.068 -5.531 1.00 93.19 88 VAL A O 1
ATOM 667 N N . ALA A 1 89 ? 13.080 0.970 -5.493 1.00 92.00 89 ALA A N 1
ATOM 668 C CA . ALA A 1 89 ? 13.484 2.082 -6.347 1.00 92.00 89 ALA A CA 1
ATOM 669 C C . ALA A 1 89 ? 12.588 3.305 -6.107 1.00 92.00 89 ALA A C 1
ATOM 671 O O . ALA A 1 89 ? 11.664 3.287 -5.287 1.00 92.00 89 ALA A O 1
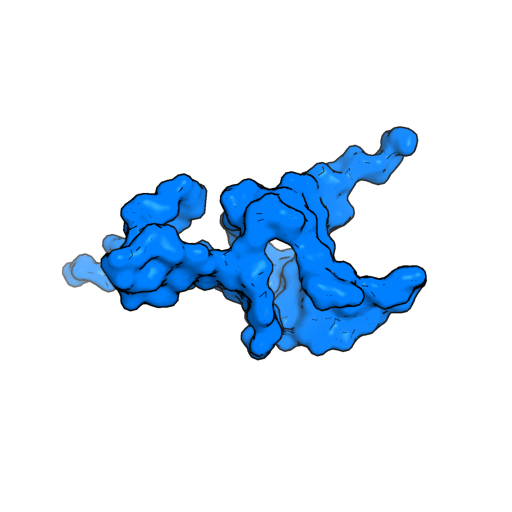ATOM 672 N N . VAL A 1 90 ? 12.832 4.390 -6.851 1.00 90.56 90 VAL A N 1
ATOM 673 C CA . VAL A 1 90 ? 11.884 5.513 -6.922 1.00 90.56 90 VAL A CA 1
ATOM 674 C C . VAL A 1 90 ? 10.515 4.961 -7.311 1.00 90.56 90 VAL A C 1
ATOM 676 O O . VAL A 1 90 ? 10.401 4.331 -8.359 1.00 90.56 90 VAL A O 1
ATOM 679 N N . ARG A 1 91 ? 9.491 5.209 -6.480 1.00 92.25 91 ARG A N 1
ATOM 680 C CA . ARG A 1 91 ? 8.088 4.860 -6.771 1.00 92.25 91 ARG A CA 1
ATOM 681 C C . ARG A 1 91 ? 7.816 3.359 -6.958 1.00 92.25 91 ARG A C 1
ATOM 683 O O . ARG A 1 91 ? 6.748 3.000 -7.449 1.00 92.25 91 ARG A O 1
ATOM 690 N N . LYS A 1 92 ? 8.752 2.490 -6.555 1.00 94.50 92 LYS A N 1
ATOM 691 C CA . LYS A 1 92 ? 8.613 1.032 -6.639 1.00 94.50 92 LYS A CA 1
ATOM 692 C C . LYS A 1 92 ? 8.769 0.398 -5.268 1.00 94.50 92 LYS A C 1
ATOM 694 O O . LYS A 1 92 ? 9.790 0.588 -4.600 1.00 94.50 92 LYS A O 1
ATOM 699 N N . TYR A 1 93 ? 7.769 -0.383 -4.890 1.00 95.75 93 TYR A N 1
ATOM 700 C CA . TYR A 1 93 ? 7.688 -1.037 -3.593 1.00 95.75 93 TYR A CA 1
ATOM 701 C C . TYR A 1 93 ? 7.413 -2.529 -3.771 1.00 95.75 93 TYR A C 1
ATOM 703 O O . TYR A 1 93 ? 6.831 -2.941 -4.770 1.00 95.75 93 TYR A O 1
ATOM 711 N N . VAL A 1 94 ? 7.813 -3.337 -2.798 1.00 95.38 94 VAL A N 1
ATOM 712 C CA . VAL A 1 94 ? 7.511 -4.765 -2.723 1.00 95.38 94 VAL A CA 1
ATOM 713 C C . VAL A 1 94 ? 6.738 -5.028 -1.442 1.00 95.38 94 VAL A C 1
ATOM 715 O O . VAL A 1 94 ? 7.172 -4.606 -0.373 1.00 95.38 94 VAL A O 1
ATOM 718 N N . PHE A 1 95 ? 5.617 -5.733 -1.554 1.00 95.19 95 PHE A N 1
ATOM 719 C CA . PHE A 1 95 ? 4.774 -6.160 -0.442 1.00 95.19 95 PHE A CA 1
ATOM 720 C C . PHE A 1 95 ? 4.832 -7.677 -0.307 1.00 95.19 95 PHE A C 1
ATOM 722 O O . PHE A 1 95 ? 4.595 -8.397 -1.278 1.00 95.19 95 PHE A O 1
ATOM 729 N N . ALA A 1 96 ? 5.095 -8.164 0.902 1.00 91.00 96 ALA A N 1
ATOM 730 C CA . ALA A 1 96 ? 4.858 -9.561 1.241 1.00 91.00 96 ALA A CA 1
ATOM 731 C C . ALA A 1 96 ? 3.390 -9.735 1.660 1.00 91.00 96 ALA A C 1
ATOM 733 O O . ALA A 1 96 ? 2.962 -9.184 2.675 1.00 91.00 96 ALA A O 1
ATOM 734 N N . MET A 1 97 ? 2.622 -10.491 0.876 1.00 88.62 97 MET A N 1
ATOM 735 C CA . MET A 1 97 ? 1.243 -10.874 1.186 1.00 88.62 97 MET A CA 1
ATOM 736 C C . MET A 1 97 ? 1.147 -12.402 1.316 1.00 88.62 97 MET A C 1
ATOM 738 O O . MET A 1 97 ? 2.032 -13.111 0.830 1.00 88.62 97 MET A O 1
ATOM 742 N N . PRO A 1 98 ? 0.102 -12.950 1.964 1.00 84.31 98 PRO A N 1
ATOM 743 C CA . PRO A 1 98 ? -0.044 -14.397 2.092 1.00 84.31 98 PRO A CA 1
ATOM 744 C C . PRO A 1 98 ? 0.078 -15.112 0.737 1.00 84.31 98 PRO A C 1
ATOM 746 O O . PRO A 1 98 ? -0.670 -14.836 -0.199 1.00 84.31 98 PRO A O 1
ATOM 749 N N . GLY A 1 99 ? 1.054 -16.016 0.637 1.00 84.81 99 GLY A N 1
ATOM 750 C CA . GLY A 1 99 ? 1.311 -16.843 -0.544 1.00 84.81 99 GLY A CA 1
ATOM 751 C C . GLY A 1 99 ? 2.190 -16.221 -1.636 1.00 84.81 99 GLY A C 1
ATOM 752 O O . GLY A 1 99 ? 2.774 -16.983 -2.400 1.00 84.81 99 GLY A O 1
ATOM 753 N N . PHE A 1 100 ? 2.334 -14.889 -1.718 1.00 87.94 100 PHE A N 1
ATOM 754 C CA . PHE A 1 100 ? 3.069 -14.237 -2.814 1.00 87.94 100 PHE A CA 1
ATOM 755 C C . PHE A 1 100 ? 3.712 -12.900 -2.417 1.00 87.94 100 PHE A C 1
ATOM 757 O O . PHE A 1 100 ? 3.202 -12.153 -1.581 1.00 87.94 100 PHE A O 1
ATOM 764 N N . CYS A 1 101 ? 4.799 -12.548 -3.104 1.00 91.56 101 CYS A N 1
ATOM 765 C CA . CYS A 1 101 ? 5.340 -11.191 -3.096 1.00 91.56 101 CYS A CA 1
ATOM 766 C C . CYS A 1 101 ? 4.741 -10.389 -4.253 1.00 91.56 101 CYS A C 1
ATOM 768 O O . CYS A 1 101 ? 4.585 -10.910 -5.359 1.00 91.56 101 CYS A O 1
ATOM 770 N N . TYR A 1 102 ? 4.449 -9.115 -4.014 1.00 94.62 102 TYR A N 1
ATOM 771 C CA . TYR A 1 102 ? 3.866 -8.234 -5.016 1.00 94.62 102 TYR A CA 1
ATOM 772 C C . TYR A 1 102 ? 4.715 -6.991 -5.228 1.00 94.62 102 TYR A C 1
ATOM 774 O O . TYR A 1 102 ? 5.124 -6.347 -4.266 1.00 94.62 102 TYR A O 1
ATOM 782 N N . GLY A 1 103 ? 4.946 -6.634 -6.488 1.00 95.44 103 GLY A N 1
ATOM 783 C CA . GLY A 1 103 ? 5.539 -5.362 -6.879 1.00 95.44 103 GLY A CA 1
ATOM 784 C C . GLY A 1 103 ? 4.456 -4.305 -7.068 1.00 95.44 103 GLY A C 1
ATOM 785 O O . GLY A 1 103 ? 3.485 -4.540 -7.779 1.00 95.44 103 GLY A O 1
ATOM 786 N N . LEU A 1 104 ? 4.630 -3.143 -6.451 1.00 95.81 104 LEU A N 1
ATOM 787 C CA . LEU A 1 104 ? 3.790 -1.965 -6.627 1.00 95.81 104 LEU A CA 1
ATOM 788 C C . LEU A 1 104 ? 4.592 -0.897 -7.372 1.00 95.81 104 LEU A C 1
ATOM 790 O O . LEU A 1 104 ? 5.616 -0.434 -6.862 1.00 95.81 104 LEU A O 1
ATOM 794 N N . ALA A 1 105 ? 4.122 -0.487 -8.546 1.00 95.06 105 ALA A N 1
ATOM 795 C CA . ALA A 1 105 ? 4.720 0.584 -9.336 1.00 95.06 105 ALA A CA 1
ATOM 796 C C . ALA A 1 105 ? 3.752 1.771 -9.429 1.00 95.06 105 ALA A C 1
ATOM 798 O O . ALA A 1 105 ? 2.698 1.681 -10.060 1.00 95.06 105 ALA A O 1
ATOM 799 N N . LEU A 1 106 ? 4.108 2.884 -8.780 1.00 94.19 106 LEU A N 1
ATOM 800 C CA . LEU A 1 106 ? 3.332 4.124 -8.854 1.00 94.19 106 LEU A CA 1
ATOM 801 C C . LEU A 1 106 ? 3.570 4.835 -10.195 1.00 94.19 106 LEU A C 1
ATOM 803 O O . LEU A 1 106 ? 4.663 4.721 -10.761 1.00 94.19 106 LEU A O 1
ATOM 807 N N . PRO A 1 107 ? 2.608 5.644 -10.674 1.00 91.00 107 PRO A N 1
ATOM 808 C CA . PRO A 1 107 ? 2.780 6.419 -11.896 1.00 91.00 107 PRO A CA 1
ATOM 809 C C . PRO A 1 107 ? 3.974 7.382 -11.808 1.00 91.00 107 PRO A C 1
ATOM 811 O O . PRO A 1 107 ? 4.220 8.026 -10.778 1.00 91.00 107 PRO A O 1
ATOM 814 N N . ALA A 1 108 ? 4.687 7.526 -12.929 1.00 84.50 108 ALA A N 1
ATOM 815 C CA . ALA A 1 108 ? 5.829 8.434 -13.053 1.00 84.50 108 ALA A CA 1
ATOM 816 C C . ALA A 1 108 ? 5.429 9.911 -12.880 1.00 84.50 108 ALA A C 1
ATOM 818 O O . ALA A 1 108 ? 6.181 10.692 -12.308 1.00 84.50 108 ALA A O 1
ATOM 819 N N . SER A 1 109 ? 4.221 10.272 -13.316 1.00 77.81 109 SER A N 1
ATOM 820 C CA . SER A 1 109 ? 3.643 11.621 -13.257 1.00 77.81 109 SER A CA 1
ATOM 821 C C . SER A 1 109 ? 2.940 11.967 -11.936 1.00 77.81 109 SER A C 1
ATOM 823 O O . SER A 1 109 ? 2.303 13.014 -11.843 1.00 77.81 109 SER A O 1
ATOM 825 N N . GLY A 1 110 ? 3.007 11.106 -10.915 1.00 69.12 110 GLY A N 1
ATOM 826 C CA . GLY A 1 110 ? 2.370 11.380 -9.620 1.00 69.12 110 GLY A CA 1
ATOM 827 C C . GLY A 1 110 ? 3.072 12.490 -8.830 1.00 69.12 110 GLY A C 1
ATOM 828 O O . GLY A 1 110 ? 4.262 12.737 -9.016 1.00 69.12 110 GLY A O 1
ATOM 829 N N . ALA A 1 111 ? 2.376 13.121 -7.888 1.00 74.38 111 ALA A N 1
ATOM 830 C CA . ALA A 1 111 ? 2.956 14.177 -7.062 1.00 74.38 111 ALA A CA 1
ATOM 831 C C . ALA A 1 111 ? 3.948 13.600 -6.027 1.00 74.38 111 ALA A C 1
ATOM 833 O O . ALA A 1 111 ? 3.659 12.607 -5.365 1.00 74.38 111 ALA A O 1
ATOM 834 N N . ASP A 1 112 ? 5.119 14.221 -5.851 1.00 83.06 112 ASP A N 1
ATOM 835 C CA . ASP A 1 112 ? 6.091 13.811 -4.818 1.00 83.06 112 ASP A CA 1
ATOM 836 C C . ASP A 1 112 ? 5.542 13.821 -3.375 1.00 83.06 112 ASP A C 1
ATOM 838 O O . ASP A 1 112 ? 5.942 12.952 -2.593 1.00 83.06 112 ASP A O 1
ATOM 842 N N . PRO A 1 113 ? 4.627 14.738 -2.989 1.00 87.12 113 PRO A N 1
ATOM 843 C CA . PRO A 1 113 ? 3.952 14.672 -1.696 1.00 87.12 113 PRO A CA 1
ATOM 844 C C . PRO A 1 113 ? 3.213 13.350 -1.457 1.00 87.12 113 PRO A C 1
ATOM 846 O O . PRO A 1 113 ? 3.328 12.808 -0.362 1.00 87.12 113 PRO A O 1
ATOM 849 N N . ASP A 1 114 ? 2.541 12.792 -2.469 1.00 89.75 114 ASP A N 1
ATOM 850 C CA . ASP A 1 114 ? 1.787 11.536 -2.338 1.00 89.75 114 ASP A CA 1
ATOM 851 C C . ASP A 1 114 ? 2.726 10.370 -2.003 1.00 89.75 114 ASP A C 1
ATOM 853 O O . ASP A 1 114 ? 2.434 9.558 -1.127 1.00 89.75 114 ASP A O 1
ATOM 857 N N . CYS A 1 115 ? 3.899 10.321 -2.646 1.00 91.00 115 CYS A N 1
ATOM 858 C CA . CYS A 1 115 ? 4.929 9.320 -2.357 1.00 91.00 115 CYS A CA 1
ATOM 859 C C . CYS A 1 115 ? 5.457 9.441 -0.922 1.00 91.00 115 CYS A C 1
ATOM 861 O O . CYS A 1 115 ? 5.640 8.430 -0.246 1.00 91.00 115 CYS A O 1
ATOM 863 N N . ARG A 1 116 ? 5.684 10.670 -0.438 1.00 91.75 116 ARG A N 1
ATOM 864 C CA . ARG A 1 116 ? 6.130 10.902 0.945 1.00 91.75 116 ARG A CA 1
ATOM 865 C C . ARG A 1 116 ? 5.067 10.465 1.948 1.00 91.75 116 ARG A C 1
ATOM 867 O O . ARG A 1 116 ? 5.385 9.748 2.890 1.00 91.75 116 ARG A O 1
ATOM 874 N N . THR A 1 117 ? 3.809 10.835 1.718 1.00 92.81 117 THR A N 1
ATOM 875 C CA . THR A 1 117 ? 2.689 10.423 2.572 1.00 92.81 117 THR A CA 1
ATOM 876 C C . THR A 1 117 ? 2.499 8.906 2.556 1.00 92.81 117 THR A C 1
ATOM 878 O O . THR A 1 117 ? 2.278 8.314 3.610 1.00 92.81 117 THR A O 1
ATOM 881 N N . LEU A 1 118 ? 2.653 8.247 1.403 1.00 94.62 118 LEU A N 1
ATOM 882 C CA . LEU A 1 118 ? 2.637 6.786 1.324 1.00 94.62 118 LEU A CA 1
ATOM 883 C C . LEU A 1 118 ? 3.736 6.176 2.200 1.00 94.62 118 LEU A C 1
ATOM 885 O O . LEU A 1 118 ? 3.452 5.298 3.010 1.00 94.62 118 LEU A O 1
ATOM 889 N N . GLU A 1 119 ? 4.975 6.651 2.066 1.00 94.62 119 GLU A N 1
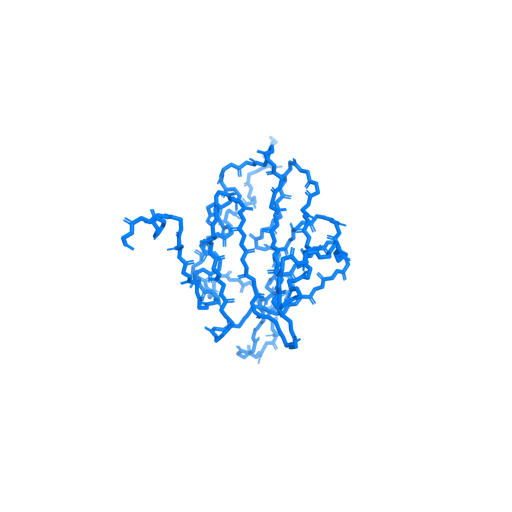ATOM 890 C CA . GLU A 1 119 ? 6.119 6.169 2.849 1.00 94.62 119 GLU A CA 1
ATOM 891 C C . GLU A 1 119 ? 5.890 6.360 4.358 1.00 94.62 119 GLU A C 1
ATOM 893 O O . GLU A 1 119 ? 6.136 5.437 5.134 1.00 94.62 119 GLU A O 1
ATOM 898 N N . GLU A 1 120 ? 5.330 7.496 4.784 1.00 94.94 120 GLU A N 1
ATOM 899 C CA . GLU A 1 120 ? 4.938 7.741 6.180 1.00 94.94 120 GLU A CA 1
ATOM 900 C C . GLU A 1 120 ? 3.897 6.731 6.688 1.00 94.94 120 GLU A C 1
ATOM 902 O O . GLU A 1 120 ? 4.042 6.193 7.792 1.00 94.94 120 GLU A O 1
ATOM 907 N N . ILE A 1 121 ? 2.871 6.425 5.885 1.00 94.50 121 ILE A N 1
ATOM 908 C CA . ILE A 1 121 ? 1.853 5.421 6.230 1.00 94.50 121 ILE A CA 1
ATOM 909 C C . ILE A 1 121 ? 2.502 4.032 6.326 1.00 94.50 121 ILE A C 1
ATOM 911 O O . ILE A 1 121 ? 2.300 3.325 7.316 1.00 94.50 121 ILE A O 1
ATOM 915 N N . LEU A 1 122 ? 3.327 3.642 5.352 1.00 95.56 122 LEU A N 1
ATOM 916 C CA . LEU A 1 122 ? 3.994 2.338 5.340 1.00 95.56 122 LEU A CA 1
ATOM 917 C C . LEU A 1 122 ? 4.946 2.174 6.534 1.00 95.56 122 LEU A C 1
ATOM 919 O O . LEU A 1 122 ? 4.869 1.163 7.229 1.00 95.56 122 LEU A O 1
ATOM 923 N N . MET A 1 123 ? 5.763 3.180 6.859 1.00 94.38 123 MET A N 1
ATOM 924 C CA . MET A 1 123 ? 6.587 3.189 8.079 1.00 94.38 123 MET A CA 1
ATOM 925 C C . MET A 1 123 ? 5.737 3.051 9.345 1.00 94.38 123 MET A C 1
ATOM 927 O O . MET A 1 123 ? 6.100 2.359 10.306 1.00 94.38 123 MET A O 1
ATOM 931 N N . ARG A 1 124 ? 4.568 3.696 9.365 1.00 92.62 124 ARG A N 1
ATOM 932 C CA . ARG A 1 124 ? 3.698 3.691 10.536 1.00 92.62 124 ARG A CA 1
ATOM 933 C C . ARG A 1 124 ? 2.944 2.386 10.724 1.00 92.62 124 ARG A C 1
ATOM 935 O O . ARG A 1 124 ? 2.755 2.022 11.883 1.00 92.62 124 ARG A O 1
ATOM 942 N N . PHE A 1 125 ? 2.548 1.683 9.667 1.00 93.88 125 PHE A N 1
ATOM 943 C CA . PHE A 1 125 ? 1.663 0.514 9.768 1.00 93.88 125 PHE A CA 1
ATOM 944 C C . PHE A 1 125 ? 2.300 -0.814 9.352 1.00 93.88 125 PHE A C 1
ATOM 946 O O . PHE A 1 125 ? 1.739 -1.846 9.690 1.00 93.88 125 PHE A O 1
ATOM 953 N N . CYS A 1 126 ? 3.480 -0.801 8.727 1.00 95.38 126 CYS A N 1
ATOM 954 C CA . CYS A 1 126 ? 4.191 -1.997 8.260 1.00 95.38 126 CYS A CA 1
ATOM 955 C C . CYS A 1 126 ? 5.597 -2.124 8.873 1.00 95.38 126 CYS A C 1
ATOM 957 O O . CYS A 1 126 ? 6.067 -1.225 9.582 1.00 95.38 126 CYS A O 1
ATOM 959 N N . SER A 1 127 ? 6.274 -3.231 8.552 1.00 95.31 127 SER A N 1
ATOM 960 C CA . SER A 1 127 ? 7.726 -3.400 8.674 1.00 95.31 127 SER A CA 1
ATOM 961 C C . SER A 1 127 ? 8.391 -2.854 7.403 1.00 95.31 127 SER A C 1
ATOM 963 O O . SER A 1 127 ? 8.735 -3.591 6.476 1.00 95.31 127 SER A O 1
ATOM 965 N N . TYR A 1 128 ? 8.473 -1.524 7.318 1.00 95.75 128 TYR A N 1
ATOM 966 C CA . TYR A 1 128 ? 9.012 -0.813 6.157 1.00 95.75 128 TYR A CA 1
ATOM 967 C C . TYR A 1 128 ? 10.544 -0.756 6.177 1.00 95.75 128 TYR A C 1
ATOM 969 O O . TYR A 1 128 ? 11.143 -0.451 7.211 1.00 95.75 128 TYR A O 1
ATOM 977 N N . ARG A 1 129 ? 11.180 -0.967 5.019 1.00 95.19 129 ARG A N 1
ATOM 978 C CA . ARG A 1 129 ? 12.606 -0.683 4.797 1.00 95.19 129 ARG A CA 1
ATOM 979 C C . ARG A 1 129 ? 12.817 0.014 3.460 1.00 95.19 129 ARG A C 1
ATOM 981 O O . ARG A 1 129 ? 12.247 -0.392 2.449 1.00 95.19 129 ARG A O 1
ATOM 988 N N . ASP A 1 130 ? 13.679 1.023 3.458 1.00 94.50 130 ASP A N 1
ATOM 989 C CA . ASP A 1 130 ? 14.147 1.655 2.229 1.00 94.50 130 ASP A CA 1
ATOM 990 C C . ASP A 1 130 ? 15.470 1.018 1.795 1.00 94.50 130 ASP A C 1
ATOM 992 O O . ASP A 1 130 ? 16.467 1.103 2.511 1.00 94.50 130 ASP A O 1
ATOM 996 N N . LEU A 1 131 ? 15.456 0.338 0.649 1.00 92.75 131 LEU A N 1
ATOM 997 C CA . LEU A 1 131 ? 16.632 -0.286 0.038 1.00 92.75 131 LEU A CA 1
ATOM 998 C C . LEU A 1 131 ? 17.175 0.542 -1.133 1.00 92.75 131 LEU A C 1
ATOM 1000 O O . LEU A 1 131 ? 18.163 0.162 -1.763 1.00 92.75 131 LEU A O 1
ATOM 1004 N N . LYS A 1 132 ? 16.558 1.691 -1.434 1.00 77.75 132 LYS A N 1
ATOM 1005 C CA . LYS A 1 132 ? 17.020 2.620 -2.463 1.00 77.75 132 LYS A CA 1
ATOM 1006 C C . LYS A 1 132 ? 18.353 3.234 -2.011 1.00 77.75 132 LYS A C 1
ATOM 1008 O O . LYS A 1 132 ? 18.386 4.264 -1.348 1.00 77.75 132 LYS A O 1
ATOM 1013 N N . GLY A 1 133 ? 19.454 2.569 -2.354 1.00 57.56 133 GLY A N 1
ATOM 1014 C CA . GLY A 1 133 ? 20.817 2.938 -1.956 1.00 57.56 133 GLY A CA 1
ATOM 1015 C C . GLY A 1 133 ? 21.675 1.780 -1.439 1.00 57.56 133 GLY A C 1
ATOM 1016 O O . GLY A 1 133 ? 22.821 2.011 -1.072 1.00 57.56 133 GLY A O 1
ATOM 1017 N N . THR A 1 134 ? 21.150 0.550 -1.395 1.00 56.78 134 THR A N 1
ATOM 1018 C CA . THR A 1 134 ? 21.945 -0.651 -1.065 1.00 56.78 134 THR A CA 1
ATOM 1019 C C . THR A 1 134 ? 22.533 -1.352 -2.294 1.00 56.78 134 THR A C 1
ATOM 1021 O O . THR A 1 134 ? 23.263 -2.326 -2.138 1.00 56.78 134 THR A O 1
ATOM 1024 N N . GLU A 1 135 ? 22.270 -0.857 -3.509 1.00 47.50 135 GLU A N 1
ATOM 1025 C CA . GLU A 1 135 ? 23.017 -1.274 -4.699 1.00 47.50 135 GLU A CA 1
ATOM 1026 C C . GLU A 1 135 ? 24.450 -0.727 -4.612 1.00 47.50 135 GLU A C 1
ATOM 1028 O O . GLU A 1 135 ? 24.679 0.466 -4.804 1.00 47.50 135 GLU A O 1
ATOM 1033 N N . GLY A 1 136 ? 25.408 -1.603 -4.291 1.00 50.16 136 GLY A N 1
ATOM 1034 C CA . GLY A 1 136 ? 26.841 -1.304 -4.361 1.00 50.16 136 GLY A CA 1
ATOM 1035 C C . GLY A 1 136 ? 27.610 -1.370 -3.039 1.00 50.16 136 GLY A C 1
ATOM 1036 O O . GLY A 1 136 ? 28.320 -0.423 -2.698 1.00 50.16 136 GLY A O 1
ATOM 1037 N N . LYS A 1 137 ? 27.525 -2.492 -2.318 1.00 36.38 137 LYS A N 1
ATOM 1038 C CA . LYS A 1 137 ? 28.631 -2.976 -1.478 1.00 36.38 137 LYS A CA 1
ATOM 1039 C C . LYS A 1 137 ? 28.884 -4.448 -1.739 1.00 36.38 137 LYS A C 1
ATOM 1041 O O . LYS A 1 137 ? 27.881 -5.184 -1.846 1.00 36.38 137 LYS A O 1
#

Foldseek 3Di:
DDDDPDPPLPPLPDPVPDDAPDKAWQAKWDFAKKWKWWDDPDPDIHTDAIATWTKIKHHHPPDPDIWIWIDHHHDIDTQAAAWEKEAPEVQWIWTDDPPTIMIIHDDPRIDPVRVVSVLSNCVVGYNYDYCHPVPDD

Secondary structure (DSSP, 8-state):
---S-------TT-GGGSPTTEEEEEEE--SSPEEEEEE-SSS-EEEEEEE-EEEEEEE-TTSS-EEEEEEETTEEEEE-TTSEEEEEETTEEEEEETTEEEEEE--TTS-HHHHHHHHHHHHHHSEEEE-TT-S--

Organism: NCBI:txid4628

InterPro domains:
  IPR045036 Spartin-like [PTHR21068] (17-130)